Protein AF-A0A369UTY6-F1 (afdb_monomer_lite)

Structure (mmCIF, N/CA/C/O backbone):
data_AF-A0A369UTY6-F1
#
_entry.id   AF-A0A369UTY6-F1
#
loop_
_atom_site.group_PDB
_atom_site.id
_atom_site.type_symbol
_atom_site.label_atom_id
_atom_site.label_alt_id
_atom_site.label_comp_id
_atom_site.label_asym_id
_atom_site.label_entity_id
_atom_site.label_seq_id
_atom_site.pdbx_PDB_ins_code
_atom_site.Cartn_x
_atom_site.Cartn_y
_atom_site.Cartn_z
_atom_site.occupancy
_atom_site.B_iso_or_equiv
_atom_site.auth_seq_id
_atom_site.auth_comp_id
_atom_site.auth_asym_id
_atom_site.auth_atom_id
_atom_site.pdbx_PDB_model_num
ATOM 1 N N . MET A 1 1 ? 1.111 -14.174 -0.243 1.00 61.16 1 MET A N 1
ATOM 2 C CA . MET A 1 1 ? 0.587 -12.981 -0.938 1.00 61.16 1 MET A CA 1
ATOM 3 C C . MET A 1 1 ? 1.202 -11.708 -0.363 1.00 61.16 1 MET A C 1
ATOM 5 O O . MET A 1 1 ? 2.039 -11.137 -1.041 1.00 61.16 1 MET A O 1
ATOM 9 N N . ALA A 1 2 ? 0.959 -11.330 0.899 1.00 67.44 2 ALA A N 1
ATOM 10 C CA . ALA A 1 2 ? 1.650 -10.168 1.492 1.00 67.44 2 ALA A CA 1
ATOM 11 C C . ALA A 1 2 ? 3.184 -10.336 1.573 1.00 67.44 2 ALA A C 1
ATOM 13 O O . ALA A 1 2 ? 3.928 -9.482 1.105 1.00 67.44 2 ALA A O 1
ATOM 14 N N . GLY A 1 3 ? 3.678 -11.481 2.065 1.00 69.38 3 GLY A N 1
ATOM 15 C CA . GLY A 1 3 ? 5.126 -11.740 2.152 1.00 69.38 3 GLY A CA 1
ATOM 16 C C . GLY A 1 3 ? 5.859 -11.790 0.798 1.00 69.38 3 GLY A C 1
ATOM 17 O O . GLY A 1 3 ? 7.023 -11.408 0.709 1.00 69.38 3 GLY A O 1
ATOM 18 N N . THR A 1 4 ? 5.181 -12.203 -0.277 1.00 74.81 4 THR A N 1
ATOM 19 C CA . THR A 1 4 ? 5.739 -12.219 -1.645 1.00 74.81 4 THR A CA 1
ATOM 20 C C . THR A 1 4 ? 5.802 -10.813 -2.252 1.00 74.81 4 THR A C 1
ATOM 22 O O . THR A 1 4 ? 6.747 -10.485 -2.965 1.00 74.81 4 THR A O 1
ATOM 25 N N . PHE A 1 5 ? 4.849 -9.940 -1.913 1.00 74.38 5 PHE A N 1
ATOM 26 C CA . PHE A 1 5 ? 4.890 -8.530 -2.307 1.00 74.38 5 PHE A CA 1
ATOM 27 C C . PHE A 1 5 ? 5.960 -7.755 -1.521 1.00 74.38 5 PHE A C 1
ATOM 29 O O . PHE A 1 5 ? 6.786 -7.051 -2.102 1.00 74.38 5 PHE A O 1
ATOM 36 N N . ILE A 1 6 ? 6.036 -7.971 -0.202 1.00 70.31 6 ILE A N 1
ATOM 37 C CA . ILE A 1 6 ? 7.048 -7.351 0.672 1.00 70.31 6 ILE A CA 1
ATOM 38 C C . ILE A 1 6 ? 8.468 -7.795 0.302 1.00 70.31 6 ILE A C 1
ATOM 40 O O . ILE A 1 6 ? 9.396 -7.001 0.414 1.00 70.31 6 ILE A O 1
ATOM 44 N N . SER A 1 7 ? 8.671 -9.028 -0.170 1.00 73.62 7 SER A N 1
ATOM 45 C CA . SER A 1 7 ? 9.972 -9.471 -0.699 1.00 73.62 7 SER A CA 1
ATOM 46 C C . SER A 1 7 ? 10.268 -8.910 -2.097 1.00 73.62 7 SER A C 1
ATOM 48 O O . SER A 1 7 ? 11.433 -8.688 -2.436 1.00 73.62 7 SER A O 1
ATOM 50 N N . GLY A 1 8 ? 9.243 -8.531 -2.870 1.00 70.31 8 GLY A N 1
ATOM 51 C CA . GLY A 1 8 ? 9.348 -7.951 -4.221 1.00 70.31 8 GLY A CA 1
ATOM 52 C C . GLY A 1 8 ? 9.275 -8.946 -5.359 1.00 70.31 8 GLY A C 1
ATOM 53 O O . GLY A 1 8 ? 9.547 -8.572 -6.505 1.00 70.31 8 GLY A O 1
ATOM 54 N N . GLU A 1 9 ? 8.956 -10.192 -5.028 1.00 76.31 9 GLU A N 1
ATOM 55 C CA . GLU A 1 9 ? 8.646 -11.247 -5.984 1.00 76.31 9 GLU A CA 1
ATOM 56 C C . GLU A 1 9 ? 7.292 -10.985 -6.653 1.00 76.31 9 GLU A C 1
ATOM 58 O O . GLU A 1 9 ? 7.122 -11.280 -7.833 1.00 76.31 9 GLU A O 1
ATOM 63 N N . ASP A 1 10 ? 6.359 -10.364 -5.925 1.00 77.94 10 ASP A N 1
ATOM 64 C CA . ASP A 1 10 ? 5.096 -9.857 -6.455 1.00 77.94 10 ASP A CA 1
ATOM 65 C C . ASP A 1 10 ? 5.126 -8.325 -6.543 1.00 77.94 10 ASP A C 1
ATOM 67 O O . ASP A 1 10 ? 5.515 -7.633 -5.604 1.00 77.94 10 ASP A O 1
ATOM 71 N N . ARG A 1 11 ? 4.739 -7.804 -7.706 1.00 80.88 11 ARG A N 1
ATOM 72 C CA . ARG A 1 11 ? 4.646 -6.370 -8.032 1.00 80.88 11 ARG A CA 1
ATOM 73 C C . ARG A 1 11 ? 3.334 -6.067 -8.750 1.00 80.88 11 ARG A C 1
ATOM 75 O O . ARG A 1 11 ? 3.226 -5.110 -9.510 1.00 80.88 11 ARG A O 1
ATOM 82 N N . SER A 1 12 ? 2.370 -6.973 -8.633 1.00 82.31 12 SER A N 1
ATOM 83 C CA . SER A 1 12 ? 1.135 -6.909 -9.388 1.00 82.31 12 SER A CA 1
ATOM 84 C C . SER A 1 12 ? 0.162 -5.924 -8.752 1.00 82.31 12 SER A C 1
ATOM 86 O O . SER A 1 12 ? 0.013 -5.838 -7.533 1.00 82.31 12 SER A O 1
ATOM 88 N N . MET A 1 13 ? -0.590 -5.238 -9.610 1.00 88.62 13 MET A N 1
ATOM 89 C CA . MET A 1 13 ? -1.763 -4.471 -9.188 1.00 88.62 13 MET A CA 1
ATOM 90 C C . MET A 1 13 ? -2.854 -5.363 -8.579 1.00 88.62 13 MET A C 1
ATOM 92 O O . MET A 1 13 ? -3.728 -4.862 -7.886 1.00 88.62 13 MET A O 1
ATOM 96 N N . ALA A 1 14 ? -2.812 -6.680 -8.815 1.00 88.88 14 ALA A N 1
ATOM 97 C CA . ALA A 1 14 ? -3.802 -7.622 -8.304 1.00 88.88 14 ALA A CA 1
ATOM 98 C C . ALA A 1 14 ? -3.754 -7.759 -6.777 1.00 88.88 14 ALA A C 1
ATOM 100 O O . ALA A 1 14 ? -4.802 -7.885 -6.148 1.00 88.88 14 ALA A O 1
ATOM 101 N N . PHE A 1 15 ? -2.561 -7.740 -6.174 1.00 86.69 15 PHE A N 1
ATOM 102 C CA . PHE A 1 15 ? -2.442 -7.751 -4.716 1.00 86.69 15 PHE A CA 1
ATOM 103 C C . PHE A 1 15 ? -2.911 -6.424 -4.108 1.00 86.69 15 PHE A C 1
ATOM 105 O O . PHE A 1 15 ? -3.668 -6.426 -3.144 1.00 86.69 15 PHE A O 1
ATOM 112 N N . VAL A 1 16 ? -2.523 -5.300 -4.716 1.00 90.19 16 VAL A N 1
ATOM 113 C CA . VAL A 1 16 ? -2.937 -3.962 -4.267 1.00 90.19 16 VAL A CA 1
ATOM 114 C C . VAL A 1 16 ? -4.451 -3.777 -4.360 1.00 90.19 16 VAL A C 1
ATOM 116 O O . VAL A 1 16 ? -5.048 -3.298 -3.404 1.00 90.19 16 VAL A O 1
ATOM 119 N N . GLY A 1 17 ? -5.088 -4.251 -5.434 1.00 91.50 17 GLY A N 1
ATOM 120 C CA . GLY A 1 17 ? -6.550 -4.239 -5.548 1.00 91.50 17 GLY A CA 1
ATOM 121 C C . GLY A 1 17 ? -7.238 -5.068 -4.458 1.00 91.50 17 GLY A C 1
ATOM 122 O O . GLY A 1 17 ? -8.179 -4.597 -3.839 1.00 91.50 17 GLY A O 1
ATOM 123 N N . GLN A 1 18 ? -6.720 -6.259 -4.132 1.00 91.69 18 GLN A N 1
ATOM 124 C CA . GLN A 1 18 ? -7.261 -7.060 -3.021 1.00 91.69 18 GLN A CA 1
ATOM 125 C C . GLN A 1 18 ? -7.123 -6.360 -1.663 1.00 91.69 18 GLN A C 1
ATOM 127 O O . GLN A 1 18 ? -7.991 -6.506 -0.805 1.00 91.69 18 GLN A O 1
ATOM 132 N N . MET A 1 19 ? -6.026 -5.628 -1.446 1.00 90.88 19 MET A N 1
ATOM 133 C CA . MET A 1 19 ? -5.851 -4.831 -0.231 1.00 90.88 19 MET A CA 1
ATOM 134 C C . MET A 1 19 ? -6.846 -3.677 -0.160 1.00 90.88 19 MET A C 1
ATOM 136 O O . MET A 1 19 ? -7.408 -3.437 0.905 1.00 90.88 19 MET A O 1
ATOM 140 N N . GLU A 1 20 ? -7.052 -2.976 -1.273 1.00 93.06 20 GLU A N 1
ATOM 141 C CA . GLU A 1 20 ? -8.019 -1.885 -1.374 1.00 93.06 20 GLU A CA 1
ATOM 142 C C . GLU A 1 20 ? -9.442 -2.382 -1.109 1.00 93.06 20 GLU A C 1
ATOM 144 O O . GLU A 1 20 ? -10.116 -1.833 -0.240 1.00 93.06 20 GLU A O 1
ATOM 149 N N . ASP A 1 21 ? -9.854 -3.476 -1.754 1.00 94.50 21 ASP A N 1
ATOM 150 C CA . ASP A 1 21 ? -11.163 -4.098 -1.532 1.00 94.50 21 ASP A CA 1
ATOM 151 C C . ASP A 1 21 ? -11.363 -4.464 -0.052 1.00 94.50 21 ASP A C 1
ATOM 153 O O . ASP A 1 21 ? -12.385 -4.129 0.547 1.00 94.50 21 ASP A O 1
ATOM 157 N N . PHE A 1 22 ? -10.361 -5.095 0.573 1.00 92.50 22 PHE A N 1
ATOM 158 C CA . PHE A 1 22 ? -10.417 -5.444 1.992 1.00 92.50 22 PHE A CA 1
ATOM 159 C C . PHE A 1 22 ? -10.519 -4.205 2.891 1.00 92.50 22 PHE A C 1
ATOM 161 O O . PHE A 1 22 ? -11.324 -4.174 3.823 1.00 92.50 22 PHE A O 1
ATOM 168 N N . ALA A 1 23 ? -9.705 -3.180 2.636 1.00 91.50 23 ALA A N 1
ATOM 169 C CA . ALA A 1 23 ? -9.690 -1.977 3.456 1.00 91.50 23 ALA A CA 1
ATOM 170 C C . ALA A 1 23 ? -11.013 -1.199 3.338 1.00 91.50 23 ALA A C 1
ATOM 172 O O . ALA A 1 23 ? -11.543 -0.731 4.342 1.00 91.50 23 ALA A O 1
ATOM 173 N N . LEU A 1 24 ? -11.597 -1.125 2.142 1.00 92.69 24 LEU A N 1
ATOM 174 C CA . LEU A 1 24 ? -12.897 -0.488 1.930 1.00 92.69 24 LEU A CA 1
ATOM 175 C C . LEU A 1 24 ? -14.056 -1.283 2.548 1.00 92.69 24 LEU A C 1
ATOM 177 O O . LEU A 1 24 ? -15.005 -0.681 3.045 1.00 92.69 24 LEU A O 1
ATOM 181 N N . GLU A 1 25 ? -14.003 -2.617 2.530 1.00 95.56 25 GLU A N 1
ATOM 182 C CA . GLU A 1 25 ? -15.079 -3.458 3.068 1.00 95.56 25 GLU A CA 1
ATOM 183 C C . GLU A 1 25 ? -15.060 -3.529 4.602 1.00 95.56 25 GLU A C 1
ATOM 185 O O . GLU A 1 25 ? -16.107 -3.425 5.243 1.00 95.56 25 GLU A O 1
ATOM 190 N N . TYR A 1 26 ? -13.880 -3.696 5.203 1.00 93.00 26 TYR A N 1
ATOM 191 C CA . TYR A 1 26 ? -13.755 -4.013 6.631 1.00 93.00 26 TYR A CA 1
ATOM 192 C C . TYR A 1 26 ? -13.231 -2.859 7.484 1.00 93.00 26 TYR A C 1
ATOM 194 O O . TYR A 1 26 ? -13.373 -2.897 8.707 1.00 93.00 26 TYR A O 1
ATOM 202 N N . LEU A 1 27 ? -12.625 -1.846 6.864 1.00 92.19 27 LEU A N 1
ATOM 203 C CA . LEU A 1 27 ? -11.943 -0.743 7.536 1.00 92.19 27 LEU A CA 1
ATOM 204 C C . LEU A 1 27 ? -12.369 0.667 7.034 1.00 92.19 27 LEU A C 1
ATO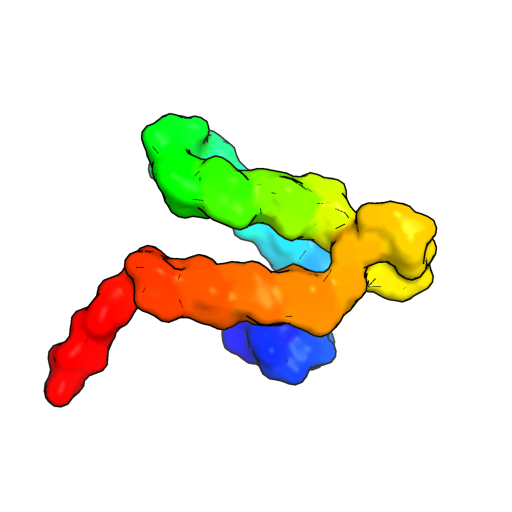M 206 O O . LEU A 1 27 ? -11.536 1.577 7.096 1.00 92.19 27 LEU A O 1
ATOM 210 N N . PRO A 1 28 ? -13.626 0.902 6.581 1.00 89.19 28 PRO A N 1
ATOM 211 C CA . PRO A 1 28 ? -14.010 2.106 5.826 1.00 89.19 28 PRO A CA 1
ATOM 212 C C . PRO A 1 28 ? -13.853 3.433 6.581 1.00 89.19 28 PRO A C 1
ATOM 214 O O . PRO A 1 28 ? -13.597 4.455 5.956 1.00 89.19 28 PRO A O 1
ATOM 217 N N . ASP A 1 29 ? -13.975 3.417 7.909 1.00 92.06 29 ASP A N 1
ATOM 218 C CA . ASP A 1 29 ? -13.872 4.603 8.773 1.00 92.06 29 ASP A CA 1
ATOM 219 C C . ASP A 1 29 ? -12.701 4.460 9.760 1.00 92.06 29 ASP A C 1
ATOM 221 O O . ASP A 1 29 ? -12.817 4.771 10.948 1.00 92.06 29 ASP A O 1
ATOM 225 N N . SER A 1 30 ? -11.589 3.884 9.300 1.00 93.44 30 SER A N 1
ATOM 226 C CA . SER A 1 30 ? -10.422 3.621 10.142 1.00 93.44 30 SER A CA 1
ATOM 227 C C . SER A 1 30 ? -9.198 4.428 9.720 1.00 93.44 30 SER A C 1
ATOM 229 O O . SER A 1 30 ? -8.943 4.636 8.533 1.00 93.44 30 SER A O 1
ATOM 231 N N . GLU A 1 31 ? -8.365 4.756 10.706 1.00 93.88 31 GLU A N 1
ATOM 23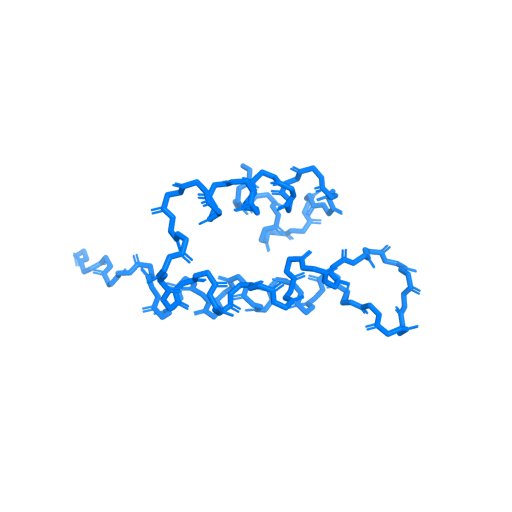2 C CA . GLU A 1 31 ? -7.035 5.338 10.488 1.00 93.88 31 GLU A CA 1
ATOM 233 C C . GLU A 1 31 ? -6.145 4.425 9.621 1.00 93.88 31 GLU A C 1
ATOM 235 O O . GLU A 1 31 ? -5.273 4.904 8.905 1.00 93.88 31 GLU A O 1
ATOM 240 N N . MET A 1 32 ? -6.401 3.109 9.619 1.00 93.19 32 MET A N 1
ATOM 241 C CA . MET A 1 32 ? -5.700 2.145 8.765 1.00 93.19 32 MET A CA 1
ATOM 242 C C . MET A 1 32 ? -5.985 2.371 7.276 1.00 93.19 32 MET A C 1
ATOM 244 O O . MET A 1 32 ? -5.066 2.295 6.460 1.00 93.19 32 MET A O 1
ATOM 248 N N . LEU A 1 33 ? -7.242 2.642 6.905 1.00 94.19 33 LEU A N 1
ATOM 249 C CA . LEU A 1 33 ? -7.593 2.946 5.517 1.00 94.19 33 LEU A CA 1
ATOM 250 C C . LEU A 1 33 ? -7.022 4.303 5.107 1.00 94.19 33 LEU A C 1
ATOM 252 O O . LEU A 1 33 ? -6.431 4.399 4.035 1.00 94.19 33 LEU A O 1
ATOM 256 N N . GLU A 1 34 ? -7.146 5.322 5.960 1.00 94.94 34 GLU A N 1
ATOM 257 C CA . GLU A 1 34 ? -6.571 6.648 5.696 1.00 94.94 34 GLU A CA 1
ATOM 258 C C . GLU A 1 34 ? -5.058 6.568 5.455 1.00 94.94 34 GLU A C 1
ATOM 260 O O . GLU A 1 34 ? -4.553 7.168 4.506 1.00 94.94 34 GLU A O 1
ATOM 265 N N . PHE A 1 35 ? -4.351 5.760 6.250 1.00 95.19 35 PHE A N 1
ATOM 266 C CA . PHE A 1 35 ? -2.919 5.523 6.097 1.00 95.19 35 PHE A CA 1
ATOM 267 C C . PHE A 1 35 ? -2.568 4.877 4.748 1.00 95.19 35 PHE A C 1
ATOM 269 O O . PHE A 1 35 ? -1.582 5.244 4.111 1.00 95.19 35 PHE A O 1
ATOM 276 N N . LEU A 1 36 ? -3.364 3.904 4.294 1.00 95.06 36 LEU A N 1
ATOM 277 C CA . LEU A 1 36 ? -3.090 3.150 3.067 1.00 95.06 36 LEU A CA 1
ATOM 278 C C . LEU A 1 36 ? -3.575 3.852 1.787 1.00 95.06 36 LEU A C 1
ATOM 280 O O . LEU A 1 36 ? -3.045 3.577 0.708 1.00 95.06 36 LEU A O 1
ATOM 284 N N . ALA A 1 37 ? -4.571 4.735 1.885 1.00 94.62 37 ALA A N 1
ATOM 285 C CA . ALA A 1 37 ? -5.353 5.231 0.752 1.00 94.62 37 ALA A CA 1
ATOM 286 C C . ALA A 1 37 ? -4.507 5.840 -0.376 1.00 94.62 37 ALA A C 1
ATOM 288 O O . ALA A 1 37 ? -4.734 5.542 -1.553 1.00 94.62 37 ALA A O 1
ATOM 289 N N . GLU A 1 38 ? -3.519 6.672 -0.036 1.00 95.00 38 GLU A N 1
ATOM 290 C CA . GLU A 1 38 ? -2.669 7.327 -1.034 1.00 95.00 38 GLU A CA 1
ATOM 291 C C . GLU A 1 38 ? -1.832 6.306 -1.812 1.00 95.00 38 GLU A C 1
ATOM 293 O O . GLU A 1 38 ? -1.843 6.305 -3.046 1.00 95.00 38 GLU A O 1
ATOM 298 N N . GLY A 1 39 ? -1.159 5.393 -1.108 1.00 94.81 39 GLY A N 1
ATOM 299 C CA . GLY A 1 39 ? -0.315 4.388 -1.746 1.00 94.81 39 GLY A CA 1
ATOM 300 C C . GLY A 1 39 ? -1.107 3.406 -2.599 1.00 94.81 39 GLY A C 1
ATOM 301 O O . GLY A 1 39 ? -0.702 3.122 -3.724 1.00 94.81 39 GLY A O 1
ATOM 302 N N . LEU A 1 40 ? -2.271 2.951 -2.123 1.00 94.44 40 LEU A N 1
ATOM 303 C CA . LEU A 1 40 ? -3.173 2.101 -2.911 1.00 94.44 40 LEU A CA 1
ATOM 304 C C . LEU A 1 40 ? -3.605 2.805 -4.210 1.00 94.44 40 LEU A C 1
ATOM 306 O O . LEU A 1 40 ? -3.532 2.227 -5.298 1.00 94.44 40 LEU A O 1
ATOM 310 N N . SER A 1 41 ? -3.964 4.087 -4.111 1.00 94.38 41 SER A N 1
ATOM 311 C CA . SER A 1 41 ? -4.419 4.886 -5.253 1.00 94.38 41 SER A CA 1
ATOM 312 C C . SER A 1 41 ? -3.307 5.142 -6.275 1.00 94.38 41 SER A C 1
ATOM 314 O O . SER A 1 41 ? -3.536 5.058 -7.489 1.00 94.38 41 SER A O 1
ATOM 316 N N . LEU A 1 42 ? -2.096 5.454 -5.801 1.00 95.81 42 LEU A N 1
ATOM 317 C CA . LEU A 1 42 ? -0.986 5.926 -6.631 1.00 95.81 42 LEU A CA 1
ATOM 318 C C . LEU A 1 42 ? -0.000 4.841 -7.052 1.00 95.81 42 LEU A C 1
ATOM 320 O O . LEU A 1 42 ? 0.818 5.103 -7.936 1.00 95.81 42 LEU A O 1
ATOM 324 N N . TYR A 1 43 ? -0.067 3.633 -6.493 1.00 94.94 43 TYR A N 1
ATOM 325 C CA . TYR A 1 43 ? 0.837 2.555 -6.875 1.00 94.94 43 TYR A CA 1
ATOM 326 C C . TYR A 1 43 ? 0.655 2.174 -8.343 1.00 94.94 43 TYR A C 1
ATOM 328 O O . TYR A 1 43 ? -0.383 1.642 -8.737 1.00 94.94 43 TYR A O 1
ATOM 336 N N . ARG A 1 44 ? 1.667 2.438 -9.172 1.00 92.81 44 ARG A N 1
ATOM 337 C CA . ARG A 1 44 ? 1.735 1.967 -10.560 1.00 92.81 44 ARG A CA 1
ATOM 338 C C . ARG A 1 44 ? 3.187 1.585 -10.853 1.00 92.81 44 ARG A C 1
ATOM 340 O O . ARG A 1 44 ? 4.002 2.466 -11.141 1.00 92.81 44 ARG A O 1
ATOM 347 N N . PRO A 1 45 ? 3.533 0.287 -10.794 1.00 88.56 45 PRO A N 1
ATOM 348 C CA . PRO A 1 45 ? 4.906 -0.145 -11.014 1.00 88.56 45 PRO A CA 1
ATOM 349 C C . PRO A 1 45 ? 5.377 0.305 -12.402 1.00 88.56 45 PRO A C 1
ATOM 351 O O . PRO A 1 45 ? 4.631 0.237 -13.382 1.00 88.56 45 PRO A O 1
ATOM 354 N N . TRP A 1 46 ? 6.614 0.800 -12.471 1.00 87.88 46 TRP A N 1
ATOM 355 C CA . TRP A 1 46 ? 7.277 1.287 -13.695 1.00 87.88 46 TRP A CA 1
ATOM 356 C C . TRP A 1 46 ? 6.652 2.508 -14.388 1.00 87.88 46 TRP A C 1
ATOM 358 O O . TRP A 1 46 ? 7.201 2.960 -15.392 1.00 87.88 46 TRP A O 1
ATOM 368 N N . ALA A 1 47 ? 5.556 3.076 -13.878 1.00 90.75 47 ALA A N 1
ATOM 369 C CA . ALA A 1 47 ? 4.915 4.238 -14.498 1.00 90.75 47 ALA A CA 1
ATOM 370 C C . ALA A 1 47 ? 5.707 5.544 -14.295 1.00 90.75 47 ALA A C 1
ATOM 372 O O . ALA A 1 47 ? 5.516 6.502 -15.043 1.00 90.75 47 ALA A O 1
ATOM 373 N N . GLY A 1 48 ? 6.620 5.563 -13.316 1.00 89.94 48 GLY A N 1
ATOM 374 C CA . GLY A 1 48 ? 7.389 6.747 -12.944 1.00 89.94 48 GLY A CA 1
ATOM 375 C C . GLY A 1 48 ? 6.513 7.839 -12.324 1.00 89.94 48 GLY A C 1
ATOM 376 O O . GLY A 1 48 ? 5.331 7.637 -12.053 1.00 89.94 48 GLY A O 1
ATOM 377 N N . SER A 1 49 ? 7.098 9.016 -12.100 1.00 89.69 49 SER A N 1
ATOM 378 C CA . SER A 1 49 ? 6.372 10.166 -11.547 1.00 89.69 49 SER A CA 1
ATOM 379 C C . SER A 1 49 ? 5.145 10.518 -12.412 1.00 89.69 49 SER A C 1
ATOM 381 O O . SER A 1 49 ? 5.273 10.544 -13.640 1.00 89.69 49 SER A O 1
ATOM 383 N N . PRO A 1 50 ? 3.969 10.799 -11.811 1.00 92.38 50 PRO A N 1
ATOM 384 C CA . PRO A 1 50 ? 3.715 11.060 -10.384 1.00 92.38 50 PRO A CA 1
ATOM 385 C C . PRO A 1 50 ? 3.309 9.827 -9.554 1.00 92.38 50 PRO A C 1
ATOM 387 O O . PRO A 1 50 ? 2.843 9.982 -8.430 1.00 92.38 50 PRO A O 1
ATOM 390 N N . TYR A 1 51 ? 3.432 8.620 -10.103 1.00 95.44 51 TYR A N 1
ATOM 391 C CA . TYR A 1 51 ? 2.982 7.393 -9.452 1.00 95.44 51 TYR A CA 1
ATOM 392 C C . TYR A 1 51 ? 4.023 6.811 -8.506 1.00 95.44 51 TYR A C 1
ATOM 394 O O . TYR A 1 51 ? 5.228 7.004 -8.683 1.00 95.44 51 TYR A O 1
ATOM 402 N N . TRP A 1 52 ? 3.534 6.040 -7.540 1.00 94.94 52 TRP A N 1
ATOM 403 C CA . TRP A 1 52 ? 4.375 5.338 -6.586 1.00 94.94 52 TRP A CA 1
ATOM 404 C C . TRP A 1 52 ? 4.996 4.091 -7.216 1.00 94.94 52 TRP A C 1
ATOM 406 O O . TRP A 1 52 ? 4.331 3.286 -7.879 1.00 94.94 52 TRP A O 1
ATOM 416 N N . SER A 1 53 ? 6.286 3.934 -6.955 1.00 92.69 53 SER A N 1
ATOM 417 C CA . SER A 1 53 ? 7.127 2.791 -7.294 1.00 92.69 53 SER A CA 1
ATOM 418 C C . SER A 1 53 ? 6.926 1.603 -6.349 1.00 92.69 53 SER A C 1
ATOM 420 O O . SER A 1 53 ? 6.322 1.704 -5.280 1.00 92.69 53 SER A O 1
ATOM 422 N N . GLU A 1 54 ? 7.509 0.455 -6.706 1.00 90.38 54 GLU A N 1
ATOM 423 C CA . GLU A 1 54 ? 7.552 -0.724 -5.831 1.00 90.38 54 GLU A CA 1
ATOM 424 C C . GLU A 1 54 ? 8.271 -0.465 -4.503 1.00 90.38 54 GLU A C 1
ATOM 426 O O . GLU A 1 54 ? 7.892 -1.041 -3.484 1.00 90.38 54 GLU A O 1
ATOM 431 N N . SER A 1 55 ? 9.293 0.394 -4.493 1.00 90.44 55 SER A N 1
ATOM 432 C CA . SER A 1 55 ? 10.003 0.762 -3.264 1.00 90.44 55 SER A CA 1
ATOM 433 C C . SER A 1 55 ? 9.144 1.598 -2.322 1.00 90.44 55 SER A C 1
ATOM 435 O O . SER A 1 55 ? 9.135 1.324 -1.126 1.00 90.44 55 SER A O 1
ATOM 437 N N . GLU A 1 56 ? 8.403 2.573 -2.851 1.00 94.00 56 GLU A N 1
ATOM 438 C CA . GLU A 1 56 ? 7.527 3.436 -2.047 1.00 94.00 56 GLU A CA 1
ATOM 439 C C . GLU A 1 56 ? 6.369 2.630 -1.458 1.00 94.00 56 GLU A C 1
ATOM 441 O O . GLU A 1 56 ? 6.123 2.685 -0.255 1.00 94.00 56 GLU A O 1
ATOM 446 N N . MET A 1 57 ? 5.734 1.780 -2.271 1.00 93.31 57 MET A N 1
ATOM 447 C CA . MET A 1 57 ? 4.668 0.902 -1.789 1.00 93.31 57 MET A CA 1
ATOM 448 C C . MET A 1 57 ? 5.174 -0.103 -0.747 1.00 93.31 57 MET A C 1
ATOM 450 O O . MET A 1 57 ? 4.499 -0.358 0.247 1.00 93.31 57 MET A O 1
ATOM 454 N N . ARG A 1 58 ? 6.378 -0.667 -0.921 1.00 90.94 58 ARG A N 1
ATOM 455 C CA . ARG A 1 58 ? 6.967 -1.552 0.095 1.00 90.94 58 ARG A CA 1
ATOM 456 C C . ARG A 1 58 ? 7.204 -0.816 1.408 1.00 90.94 58 ARG A C 1
ATOM 458 O O . ARG A 1 58 ? 6.910 -1.382 2.456 1.00 90.94 58 ARG A O 1
ATOM 465 N N . GLN A 1 59 ? 7.740 0.403 1.352 1.00 93.12 59 GLN A N 1
ATOM 466 C CA . GLN A 1 59 ? 7.994 1.192 2.553 1.00 93.12 59 GLN A CA 1
ATOM 467 C C . GLN A 1 59 ? 6.692 1.463 3.312 1.00 93.12 59 GLN A C 1
ATOM 469 O O . GLN A 1 59 ? 6.633 1.172 4.500 1.00 93.12 59 GLN A O 1
ATOM 474 N N . LEU A 1 60 ? 5.628 1.871 2.614 1.00 93.94 60 LEU A N 1
ATOM 475 C CA . LEU A 1 60 ? 4.305 2.055 3.216 1.00 93.94 60 LEU A CA 1
ATOM 476 C C . LEU A 1 60 ? 3.809 0.802 3.939 1.00 93.94 60 LEU A C 1
ATOM 478 O O . LEU A 1 60 ? 3.304 0.896 5.051 1.00 93.94 60 LEU A O 1
ATOM 482 N N . LEU A 1 61 ? 3.943 -0.376 3.325 1.00 91.06 61 LEU A N 1
ATOM 483 C CA . LEU A 1 61 ? 3.498 -1.623 3.948 1.00 91.06 61 LEU A CA 1
ATOM 484 C C . LEU A 1 61 ? 4.331 -1.984 5.181 1.00 91.06 61 LEU A C 1
ATOM 486 O O . LEU A 1 61 ? 3.777 -2.480 6.161 1.00 91.06 61 LEU A O 1
ATOM 490 N N . CYS A 1 62 ? 5.642 -1.730 5.152 1.00 90.62 62 CYS A N 1
ATOM 491 C CA . CYS A 1 62 ?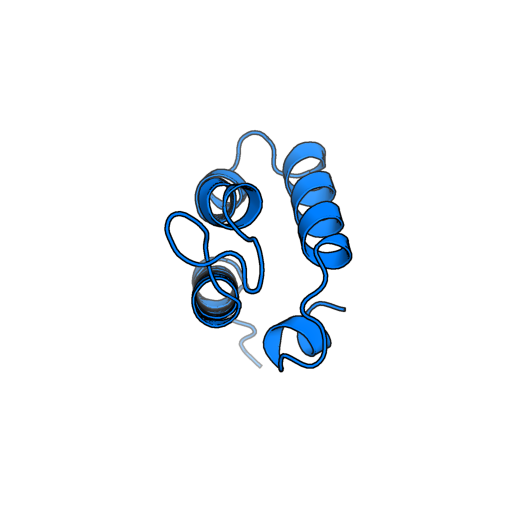 6.491 -1.873 6.332 1.00 90.62 62 CYS A CA 1
ATOM 492 C C . CYS A 1 62 ? 6.007 -0.952 7.458 1.00 90.62 62 CYS A C 1
ATOM 494 O O . CYS A 1 62 ? 5.760 -1.438 8.561 1.00 90.62 62 CYS A O 1
ATOM 496 N N . ASP A 1 63 ? 5.807 0.332 7.162 1.00 93.81 63 ASP A N 1
ATOM 497 C CA . ASP A 1 63 ? 5.362 1.333 8.135 1.00 93.81 63 ASP A CA 1
ATOM 498 C C . ASP A 1 63 ? 3.978 0.971 8.695 1.00 93.81 63 ASP A C 1
ATOM 500 O O . ASP A 1 63 ? 3.777 0.957 9.907 1.00 93.81 63 ASP A O 1
ATOM 504 N N . PHE A 1 64 ? 3.057 0.537 7.830 1.00 92.06 64 PHE A N 1
ATOM 505 C CA . PHE A 1 64 ? 1.738 0.044 8.220 1.00 92.06 64 PHE A CA 1
ATOM 506 C C . PHE A 1 64 ? 1.832 -1.130 9.203 1.00 92.06 64 PHE A C 1
ATOM 5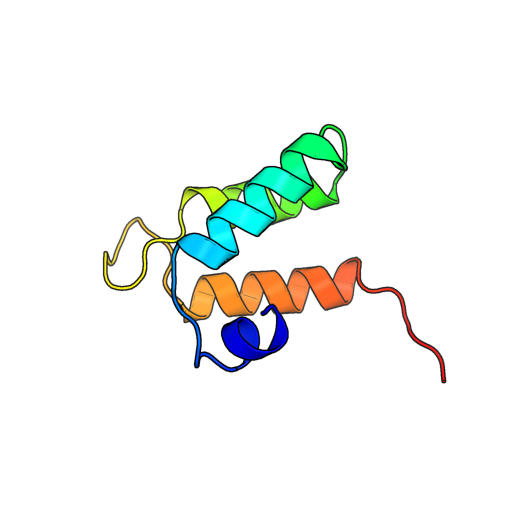08 O O . PHE A 1 64 ? 1.139 -1.154 10.217 1.00 92.06 64 PHE A O 1
ATOM 515 N N . TH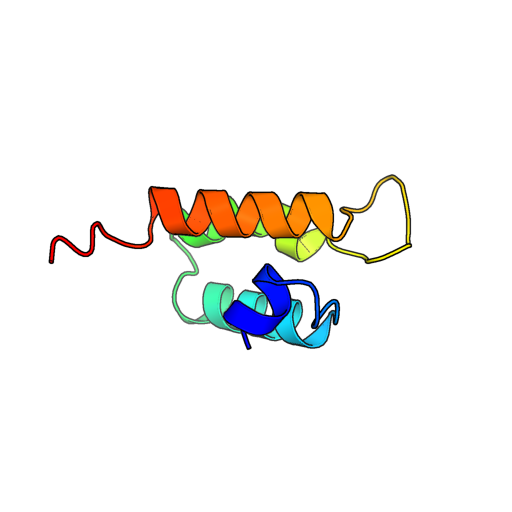R A 1 65 ? 2.699 -2.115 8.941 1.00 89.19 65 THR A N 1
ATOM 516 C CA . THR A 1 65 ? 2.866 -3.249 9.864 1.00 89.19 65 THR A CA 1
ATOM 517 C C . THR A 1 65 ? 3.522 -2.857 11.186 1.00 89.19 65 THR A C 1
ATOM 519 O O . THR A 1 65 ? 3.219 -3.472 12.205 1.00 89.19 65 THR A O 1
ATOM 522 N N . GLN A 1 66 ? 4.394 -1.847 11.194 1.00 90.50 66 GLN A N 1
ATOM 523 C CA . GLN A 1 66 ? 4.998 -1.338 12.426 1.00 90.50 66 GLN A CA 1
ATOM 524 C C . GLN A 1 66 ? 3.975 -0.594 13.288 1.00 90.50 66 GLN A C 1
ATOM 526 O O . GLN A 1 66 ? 3.949 -0.800 14.499 1.00 90.50 66 GLN A O 1
ATOM 531 N N . GLU A 1 67 ? 3.120 0.213 12.662 1.00 92.00 67 GLU A N 1
ATOM 532 C CA . GLU A 1 67 ? 2.108 1.016 13.351 1.00 92.00 67 GLU A CA 1
ATOM 533 C C . GLU A 1 67 ? 0.911 0.166 13.813 1.00 92.00 67 GLU A C 1
ATOM 535 O O . GLU A 1 67 ? 0.462 0.270 14.953 1.00 92.00 67 GLU A O 1
ATOM 540 N N . PHE A 1 68 ? 0.418 -0.736 12.956 1.00 90.00 68 PHE A N 1
ATOM 541 C CA . PHE A 1 68 ? -0.860 -1.434 13.158 1.00 90.00 68 PHE A CA 1
ATOM 542 C C . PHE A 1 68 ? -0.746 -2.957 13.320 1.00 90.00 68 PHE A C 1
ATOM 544 O O . PHE A 1 68 ? -1.735 -3.613 13.645 1.00 90.00 68 PHE A O 1
ATOM 551 N N . GLY A 1 69 ? 0.431 -3.555 13.105 1.00 80.06 69 GLY A N 1
ATOM 552 C CA . GLY A 1 69 ? 0.610 -5.016 13.093 1.00 80.06 69 GLY A CA 1
ATOM 553 C C . GLY A 1 69 ? 0.507 -5.703 14.459 1.00 80.06 69 GLY A C 1
ATOM 554 O O . GLY A 1 69 ? 0.464 -6.932 14.514 1.00 80.06 69 GLY A O 1
ATOM 555 N N . GLY A 1 70 ? 0.437 -4.924 15.543 1.00 71.81 70 GLY A N 1
ATOM 556 C CA . GLY A 1 70 ? 0.491 -5.409 16.918 1.00 71.81 70 GLY A CA 1
ATOM 557 C C . GLY A 1 70 ? 1.889 -5.921 17.271 1.00 71.81 70 GLY A C 1
ATOM 558 O O . GLY A 1 70 ? 2.490 -6.697 16.530 1.00 71.81 70 GLY A O 1
ATOM 559 N N . HIS A 1 71 ? 2.428 -5.508 18.421 1.00 56.41 71 HIS A N 1
ATOM 560 C CA . HIS A 1 71 ? 3.604 -6.177 18.974 1.00 56.41 71 HIS A CA 1
ATOM 561 C C . HIS A 1 71 ? 3.215 -7.637 19.230 1.00 56.41 71 HIS A C 1
ATOM 563 O O . HIS A 1 71 ? 2.478 -7.936 20.168 1.00 56.41 71 HIS A O 1
ATOM 569 N N . GLN A 1 72 ? 3.665 -8.556 18.375 1.00 52.66 72 GLN A N 1
ATOM 570 C CA . GLN A 1 72 ? 3.709 -9.966 18.737 1.00 52.66 72 GLN A CA 1
ATOM 571 C C . GLN A 1 72 ? 4.853 -10.121 19.737 1.00 52.66 72 GLN A C 1
ATOM 573 O O . GLN A 1 72 ? 5.943 -10.566 19.384 1.00 52.66 72 GLN A O 1
ATOM 578 N N . ASP A 1 73 ? 4.608 -9.688 20.975 1.00 45.47 73 ASP A N 1
ATOM 579 C CA . ASP A 1 73 ? 5.420 -10.072 22.120 1.00 45.47 73 ASP A CA 1
ATOM 580 C C . ASP A 1 73 ? 5.338 -11.604 22.211 1.00 45.47 73 ASP A C 1
ATOM 582 O O . ASP A 1 73 ? 4.314 -12.173 22.599 1.00 45.47 73 ASP A O 1
ATOM 586 N N . SER A 1 74 ? 6.392 -12.263 21.727 1.00 42.88 74 SER A N 1
ATOM 587 C CA . SER A 1 74 ? 6.669 -13.686 21.953 1.00 42.88 74 SER A CA 1
ATOM 588 C C . SER A 1 74 ? 7.455 -13.866 23.242 1.00 42.88 74 SER A C 1
ATOM 590 O O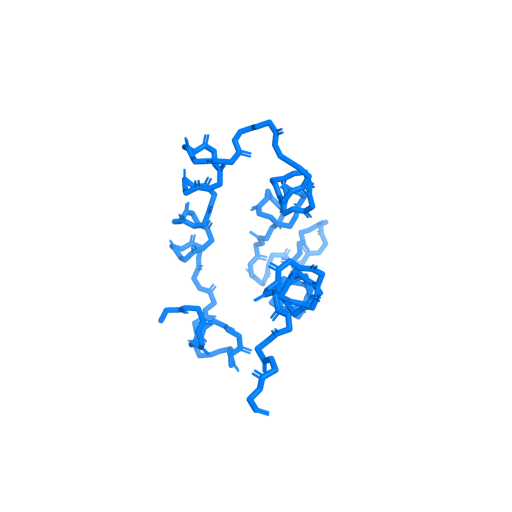 . SER A 1 74 ? 8.348 -13.027 23.502 1.00 42.88 74 SER A O 1
#

Foldseek 3Di:
DVVCLLVPVDLDLVVLVVVLVCCCVPPVPHPLCVLCVQLSVQRDDPPDPPGDHSVRSSVSVVVSCVVPVDPPPD

pLDDT: mean 86.45, std 11.94, range [42.88, 95.81]

Secondary structure (DSSP, 8-state):
-HHHHHHTS---HHHHHHHHHHHHHH-TTSHHHHHHHHHHHHB-TT--TTSBPHHHHHHHHHHHHHHHS-----

Radius of gyration: 12.4 Å; chains: 1; bounding box: 25×25×37 Å

Sequence (74 aa):
MAGTFISGEDRSMAFVGQMEDFALEYLPDSEMLEFLAEGLSLYRPWAGSPYWSESEMRQLLCDFTQEFGGHQDS

Organism: NCBI:txid146923